Protein AF-A0A2V9P9W9-F1 (afdb_monomer_lite)

Sequence (78 aa):
MMHNKKTEAGRAERLNLLRNVFPDIQRHLLNRPSGVGHDDLLDAASAAWTAVRLHKGNALHVCNPERDEKGLAVTIWY

Foldseek 3Di:
DPDDCPDPVVLVVLVVVLCVVVVCLVVCLVVPDPPDDSVNSSVVSVVVVQVVCVVVVNKDWPDDWDADPVRDTDTDID

Radius of gyration: 14.9 Å; chains: 1; bounding box: 38×27×37 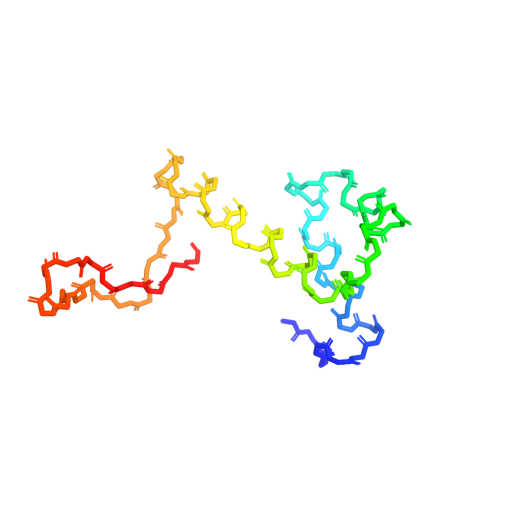Å

pLDDT: mean 92.59, std 4.08, range [68.44, 96.56]

Structure (mmCIF, N/CA/C/O backbone):
data_AF-A0A2V9P9W9-F1
#
_entry.id   AF-A0A2V9P9W9-F1
#
loop_
_atom_site.group_PDB
_atom_site.id
_atom_site.type_symbol
_atom_site.label_atom_id
_atom_site.label_alt_id
_atom_site.label_comp_id
_atom_site.label_asym_id
_atom_site.label_entity_id
_atom_site.label_seq_id
_atom_site.pdbx_PDB_ins_code
_atom_site.Cartn_x
_atom_site.Cartn_y
_atom_site.Cartn_z
_atom_site.occupancy
_atom_site.B_iso_or_equiv
_atom_site.auth_seq_id
_atom_site.auth_comp_id
_atom_site.auth_asym_id
_atom_site.auth_atom_id
_atom_site.pdbx_PDB_model_num
ATOM 1 N N . MET A 1 1 ? 12.191 4.209 5.565 1.00 68.44 1 MET A N 1
ATOM 2 C CA . MET A 1 1 ? 12.778 4.166 4.208 1.00 68.44 1 MET A CA 1
ATOM 3 C C . MET A 1 1 ? 14.020 5.024 4.244 1.00 68.44 1 MET A C 1
ATOM 5 O O . MET A 1 1 ? 13.943 6.116 4.797 1.00 68.44 1 MET A O 1
ATOM 9 N N . MET A 1 2 ? 15.144 4.508 3.757 1.00 82.62 2 MET A N 1
ATOM 10 C CA . MET A 1 2 ? 16.437 5.201 3.793 1.00 82.62 2 MET A CA 1
ATOM 11 C C . MET A 1 2 ? 16.646 6.036 2.522 1.00 82.62 2 MET A C 1
ATOM 13 O O . MET A 1 2 ? 17.364 7.031 2.555 1.00 82.62 2 MET A O 1
ATOM 17 N N . HIS A 1 3 ? 15.949 5.700 1.431 1.00 88.25 3 HIS A N 1
ATOM 18 C CA . HIS A 1 3 ? 15.991 6.442 0.173 1.00 88.25 3 HIS A CA 1
ATOM 19 C C . HIS A 1 3 ? 14.664 7.157 -0.129 1.00 88.25 3 HIS A C 1
ATOM 21 O O . HIS A 1 3 ? 13.580 6.731 0.277 1.00 88.25 3 HIS A O 1
ATOM 27 N N . ASN A 1 4 ? 14.735 8.263 -0.878 1.00 88.88 4 ASN A N 1
ATOM 28 C CA . ASN A 1 4 ? 13.550 8.991 -1.335 1.00 88.88 4 ASN A CA 1
ATOM 29 C C . ASN A 1 4 ? 12.698 8.109 -2.265 1.00 88.88 4 ASN A C 1
ATOM 31 O O . ASN A 1 4 ? 13.223 7.481 -3.178 1.00 88.88 4 ASN A O 1
ATOM 35 N N . LYS A 1 5 ? 11.370 8.115 -2.084 1.00 80.69 5 LYS A N 1
ATOM 36 C CA . LYS A 1 5 ? 10.439 7.287 -2.870 1.00 80.69 5 LYS A CA 1
ATOM 37 C C . LYS A 1 5 ? 10.507 7.503 -4.387 1.00 80.69 5 LYS A C 1
ATOM 39 O O . LYS A 1 5 ? 10.146 6.600 -5.126 1.00 80.69 5 LYS A O 1
ATOM 44 N N . LYS A 1 6 ? 10.954 8.681 -4.841 1.00 83.69 6 LYS A N 1
ATOM 45 C CA . LYS A 1 6 ? 11.082 9.016 -6.268 1.00 83.69 6 LYS A CA 1
ATOM 46 C C . LYS A 1 6 ? 12.351 8.452 -6.916 1.00 83.69 6 LYS A C 1
ATOM 48 O O . LYS A 1 6 ? 12.514 8.593 -8.123 1.00 83.69 6 LYS A O 1
ATOM 53 N N . THR A 1 7 ? 13.264 7.861 -6.142 1.00 89.44 7 THR A N 1
ATOM 54 C CA . THR A 1 7 ? 14.481 7.245 -6.682 1.00 89.44 7 THR A CA 1
ATOM 55 C C . THR A 1 7 ? 14.276 5.756 -6.921 1.00 89.44 7 THR A C 1
ATOM 57 O O . THR A 1 7 ? 13.456 5.102 -6.275 1.00 89.44 7 THR A O 1
ATOM 60 N N . GLU A 1 8 ? 15.070 5.196 -7.830 1.00 88.50 8 GLU A N 1
ATOM 61 C CA . GLU A 1 8 ? 15.095 3.754 -8.076 1.00 88.50 8 GLU A CA 1
ATOM 62 C C . GLU A 1 8 ? 15.421 2.962 -6.801 1.00 88.50 8 GLU A C 1
ATOM 64 O O . GLU A 1 8 ? 14.762 1.965 -6.509 1.00 88.50 8 GLU A O 1
ATOM 69 N N . ALA A 1 9 ? 16.356 3.461 -5.985 1.00 90.56 9 ALA A N 1
ATOM 70 C CA . ALA A 1 9 ? 16.689 2.867 -4.695 1.00 90.56 9 ALA A CA 1
ATOM 71 C C . ALA A 1 9 ? 15.489 2.861 -3.730 1.00 90.56 9 ALA A C 1
ATOM 73 O O . ALA A 1 9 ? 15.170 1.820 -3.160 1.00 90.56 9 ALA A O 1
ATOM 74 N N . GLY A 1 10 ? 14.759 3.977 -3.596 1.00 90.88 10 GLY A N 1
ATOM 75 C CA . GLY A 1 10 ? 13.560 4.031 -2.748 1.00 90.88 10 GLY A CA 1
ATOM 76 C C . GLY A 1 10 ? 12.452 3.102 -3.240 1.00 90.88 10 GLY A C 1
ATOM 77 O O . GLY A 1 10 ? 11.756 2.465 -2.448 1.00 90.88 10 GLY A O 1
ATOM 78 N N . ARG A 1 11 ? 12.326 2.946 -4.559 1.00 89.94 11 ARG A N 1
ATOM 79 C CA . ARG A 1 11 ? 11.412 1.974 -5.154 1.00 89.94 11 ARG A CA 1
ATOM 80 C C . ARG A 1 11 ? 11.820 0.530 -4.840 1.00 89.94 11 ARG A C 1
ATOM 82 O O . ARG A 1 11 ? 10.957 -0.278 -4.494 1.00 89.94 11 ARG A O 1
ATOM 89 N N . ALA A 1 12 ? 13.109 0.208 -4.930 1.00 91.19 12 ALA A N 1
ATOM 90 C CA . ALA A 1 12 ? 13.635 -1.111 -4.590 1.00 91.19 12 ALA A CA 1
ATOM 91 C C . ALA A 1 12 ? 13.409 -1.455 -3.107 1.00 91.19 12 ALA A C 1
ATOM 93 O O . ALA A 1 12 ? 13.014 -2.580 -2.801 1.00 91.19 12 ALA A O 1
ATOM 94 N N . GLU A 1 13 ? 13.562 -0.488 -2.195 1.00 93.75 13 GLU A N 1
ATOM 95 C CA . GLU A 1 13 ? 13.263 -0.675 -0.767 1.00 93.75 13 GLU A CA 1
ATOM 96 C C . GLU A 1 13 ? 11.796 -1.033 -0.522 1.00 93.75 13 GLU A C 1
ATOM 98 O O . GLU A 1 13 ? 11.497 -2.009 0.169 1.00 93.75 13 GLU A O 1
ATOM 103 N N . ARG A 1 14 ? 10.869 -0.266 -1.113 1.00 93.25 14 ARG A N 1
ATOM 104 C CA . ARG A 1 14 ? 9.422 -0.518 -1.000 1.00 93.25 14 ARG A CA 1
ATOM 105 C C . ARG A 1 14 ? 9.059 -1.895 -1.531 1.00 93.25 14 ARG A C 1
ATOM 107 O O . ARG A 1 14 ? 8.312 -2.629 -0.891 1.00 93.25 14 ARG A O 1
ATOM 114 N N . LEU A 1 15 ? 9.619 -2.256 -2.679 1.00 93.44 15 LEU A N 1
ATOM 115 C CA . LEU A 1 15 ? 9.406 -3.558 -3.285 1.00 93.44 15 LEU A CA 1
ATOM 116 C C . LEU A 1 15 ? 9.934 -4.691 -2.394 1.00 93.44 15 LEU A C 1
ATOM 118 O O . LEU A 1 15 ? 9.230 -5.675 -2.193 1.00 93.44 15 LEU A O 1
ATOM 122 N N . ASN A 1 16 ? 11.140 -4.552 -1.835 1.00 93.81 16 ASN A N 1
ATOM 123 C CA . ASN A 1 16 ? 11.718 -5.554 -0.940 1.00 93.81 16 ASN A CA 1
ATOM 124 C C . ASN A 1 16 ? 10.863 -5.756 0.317 1.00 93.81 16 ASN A C 1
ATOM 126 O O . ASN A 1 16 ? 10.641 -6.884 0.745 1.00 93.81 16 ASN A O 1
ATOM 130 N N . LEU A 1 17 ? 10.331 -4.667 0.870 1.00 93.94 17 LEU A N 1
ATOM 131 C CA . LEU A 1 17 ? 9.437 -4.716 2.018 1.00 93.94 17 LEU A CA 1
ATOM 132 C C . LEU A 1 17 ? 8.121 -5.432 1.680 1.00 93.94 17 LEU A C 1
ATOM 134 O O . LEU A 1 17 ? 7.685 -6.308 2.426 1.00 93.94 17 LEU A O 1
ATOM 138 N N . LEU A 1 18 ? 7.520 -5.102 0.535 1.00 95.00 18 LEU A N 1
ATOM 139 C CA . LEU A 1 18 ? 6.253 -5.686 0.099 1.00 95.00 18 LEU A CA 1
ATOM 140 C C . LEU A 1 18 ? 6.369 -7.161 -0.309 1.00 95.00 18 LEU A C 1
ATOM 142 O O . LEU A 1 18 ? 5.394 -7.889 -0.147 1.00 95.00 18 LEU A O 1
ATOM 146 N N . ARG A 1 19 ? 7.534 -7.639 -0.769 1.00 96.00 19 ARG A N 1
ATOM 147 C CA . ARG A 1 19 ? 7.753 -9.066 -1.100 1.00 96.00 19 ARG A CA 1
ATOM 148 C C . ARG A 1 19 ? 7.487 -10.012 0.071 1.00 96.00 19 ARG A C 1
ATOM 150 O O . ARG A 1 19 ? 7.052 -11.133 -0.158 1.00 96.00 19 ARG A O 1
ATOM 157 N N . ASN A 1 20 ? 7.701 -9.562 1.308 1.00 94.81 20 ASN A N 1
ATOM 158 C CA . ASN A 1 20 ? 7.430 -10.373 2.502 1.00 94.81 20 ASN A CA 1
ATOM 159 C C . ASN A 1 20 ? 5.932 -10.655 2.705 1.00 94.81 20 ASN A C 1
ATOM 161 O O . ASN A 1 20 ? 5.567 -11.579 3.425 1.00 94.81 20 ASN A O 1
ATOM 165 N N . VAL A 1 21 ? 5.067 -9.843 2.092 1.00 94.81 21 VAL A N 1
ATOM 166 C CA . VAL A 1 21 ? 3.603 -9.949 2.180 1.00 94.81 21 VAL A CA 1
ATOM 167 C C . VAL A 1 21 ? 3.019 -10.478 0.873 1.00 94.81 21 VAL A C 1
ATOM 169 O O . VAL A 1 21 ? 2.114 -11.306 0.889 1.00 94.81 21 VAL A O 1
ATOM 172 N N . PHE A 1 22 ? 3.560 -10.018 -0.256 1.00 96.12 22 PHE A N 1
ATOM 173 C CA . PHE A 1 22 ? 3.160 -10.379 -1.610 1.00 96.12 22 PHE A CA 1
ATOM 174 C C . PHE A 1 22 ? 4.385 -10.889 -2.384 1.00 96.12 22 PHE A C 1
ATOM 176 O O . PHE A 1 22 ? 5.030 -10.108 -3.091 1.00 96.12 22 PHE A O 1
ATOM 183 N N . PRO A 1 23 ? 4.729 -12.185 -2.275 1.00 95.88 23 PRO A N 1
ATOM 184 C CA . PRO A 1 23 ? 5.928 -12.744 -2.908 1.00 95.88 23 PRO A CA 1
ATOM 185 C C . PRO A 1 23 ? 5.993 -12.505 -4.425 1.00 95.88 23 PRO A C 1
ATOM 187 O O . PRO A 1 23 ? 7.060 -12.232 -4.972 1.00 95.88 23 PRO A O 1
ATOM 190 N N . ASP A 1 24 ? 4.834 -12.493 -5.089 1.00 95.38 24 ASP A N 1
ATOM 191 C CA . ASP A 1 24 ? 4.704 -12.308 -6.537 1.00 95.38 24 ASP A CA 1
ATOM 192 C C . ASP A 1 24 ? 4.657 -10.838 -6.992 1.00 95.38 24 ASP A C 1
ATOM 194 O O . ASP A 1 24 ? 4.423 -10.551 -8.169 1.00 95.38 24 ASP A O 1
ATOM 198 N N . ILE A 1 25 ? 4.906 -9.864 -6.109 1.00 95.19 25 ILE A N 1
ATOM 199 C CA . ILE A 1 25 ? 4.783 -8.438 -6.456 1.00 95.19 25 ILE A CA 1
ATOM 200 C C . ILE A 1 25 ? 5.680 -8.012 -7.627 1.00 95.19 25 ILE A C 1
ATOM 202 O O . ILE A 1 25 ? 5.290 -7.164 -8.430 1.00 95.19 25 ILE A O 1
ATOM 206 N N . GLN A 1 26 ? 6.846 -8.646 -7.794 1.00 92.75 26 GLN A N 1
ATOM 207 C CA . GLN A 1 26 ? 7.712 -8.409 -8.953 1.00 92.75 26 GLN A CA 1
ATOM 208 C C . GLN A 1 26 ? 7.016 -8.800 -10.262 1.00 92.75 26 GLN A C 1
ATOM 210 O O . GLN A 1 26 ? 7.097 -8.069 -11.249 1.00 92.75 26 GLN A O 1
ATOM 215 N N . ARG A 1 27 ? 6.302 -9.931 -10.275 1.00 94.75 27 ARG A N 1
ATOM 216 C CA . ARG A 1 27 ? 5.547 -10.387 -11.445 1.00 94.75 27 ARG A CA 1
ATOM 217 C C . ARG A 1 27 ? 4.434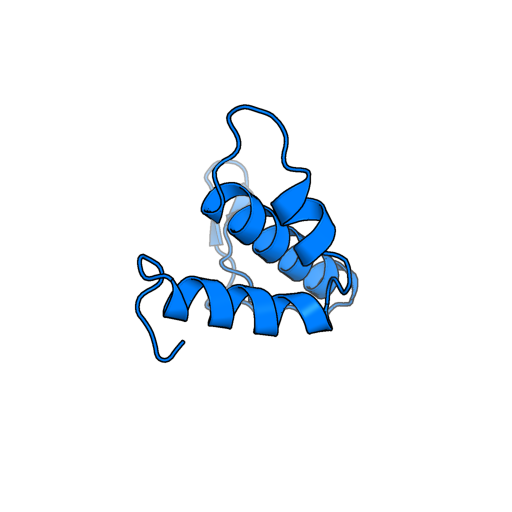 -9.400 -11.782 1.00 94.75 27 ARG A C 1
ATOM 219 O O . ARG A 1 27 ? 4.254 -9.088 -12.956 1.00 94.75 27 ARG A O 1
ATOM 226 N N . HIS A 1 28 ? 3.720 -8.886 -10.784 1.00 93.31 28 HIS A N 1
ATOM 227 C CA . HIS A 1 28 ? 2.676 -7.880 -10.999 1.00 93.31 28 HIS A CA 1
ATOM 228 C C . HIS A 1 28 ? 3.245 -6.562 -11.535 1.00 93.31 28 HIS A C 1
ATOM 230 O O . HIS A 1 28 ? 2.658 -5.958 -12.426 1.00 93.31 28 HIS A O 1
ATOM 236 N N . LEU A 1 29 ? 4.422 -6.151 -11.061 1.00 91.50 29 LEU A N 1
ATOM 237 C CA . LEU A 1 29 ? 5.111 -4.948 -11.528 1.00 91.50 29 LEU A CA 1
ATOM 238 C C . LEU A 1 29 ? 5.533 -5.033 -13.004 1.00 91.50 29 LEU A C 1
ATOM 240 O O . LEU A 1 29 ? 5.434 -4.039 -13.732 1.00 91.50 29 LEU A O 1
ATOM 244 N N . LEU A 1 30 ? 5.999 -6.213 -13.428 1.00 92.56 30 LEU A N 1
ATOM 245 C CA . LEU A 1 30 ? 6.388 -6.506 -14.811 1.00 92.56 30 LEU A CA 1
ATOM 246 C C . LEU A 1 30 ? 5.178 -6.624 -15.747 1.00 92.56 30 LEU A C 1
ATOM 248 O O . LEU A 1 30 ? 5.262 -6.204 -16.894 1.00 92.56 30 LEU A O 1
ATOM 252 N N . ASN A 1 31 ? 4.057 -7.150 -15.250 1.00 94.94 31 ASN A N 1
ATOM 253 C CA . ASN A 1 31 ? 2.832 -7.386 -16.024 1.00 94.94 31 ASN A CA 1
ATOM 254 C C . ASN A 1 31 ? 1.725 -6.374 -15.699 1.00 94.94 31 ASN A C 1
ATOM 256 O O . ASN A 1 31 ? 0.540 -6.712 -15.725 1.00 94.94 31 ASN A O 1
ATOM 260 N N . ARG A 1 32 ? 2.097 -5.150 -15.320 1.00 93.75 32 ARG A N 1
ATOM 261 C CA . ARG A 1 32 ? 1.113 -4.139 -14.932 1.00 93.75 32 ARG A CA 1
ATOM 262 C C . ARG A 1 32 ? 0.211 -3.763 -16.118 1.00 93.75 32 ARG A C 1
ATOM 264 O O . ARG A 1 32 ? 0.696 -3.736 -17.252 1.00 93.75 32 ARG A O 1
ATOM 271 N N . PRO A 1 33 ? -1.069 -3.433 -15.877 1.00 93.56 33 PRO A N 1
ATOM 272 C CA . PRO A 1 33 ? -1.951 -2.952 -16.932 1.00 93.56 33 PRO A CA 1
ATOM 273 C C . PRO A 1 33 ? -1.409 -1.686 -17.606 1.00 93.56 33 PRO A C 1
ATOM 275 O O . PRO A 1 33 ? -0.682 -0.896 -16.996 1.00 93.56 33 PRO A O 1
ATOM 278 N N . SER A 1 34 ? -1.798 -1.469 -18.864 1.00 94.44 34 SER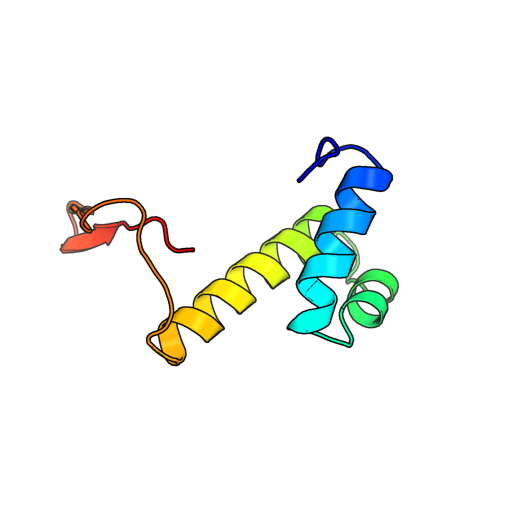 A N 1
ATOM 279 C CA . SER A 1 34 ? -1.479 -0.224 -19.568 1.00 94.44 34 SER A CA 1
ATOM 280 C C . SER A 1 34 ? -2.029 0.985 -18.804 1.00 94.44 34 SER A C 1
ATOM 282 O O . SER A 1 34 ? -3.140 0.937 -18.278 1.00 94.44 34 SER A O 1
ATOM 284 N N . GLY A 1 35 ? -1.242 2.058 -18.725 1.00 93.75 35 GLY A N 1
ATOM 285 C CA . GLY A 1 35 ? -1.597 3.274 -17.985 1.00 93.75 35 GLY A CA 1
ATOM 286 C C . GLY A 1 35 ? -1.340 3.219 -16.476 1.00 93.75 35 GLY A C 1
ATOM 287 O O . GLY A 1 35 ? -1.434 4.254 -15.828 1.00 93.75 35 GLY A O 1
ATOM 288 N N . VAL A 1 36 ? -0.960 2.065 -15.914 1.00 93.75 36 VAL A N 1
ATOM 289 C CA . VAL A 1 36 ? -0.604 1.950 -14.492 1.00 93.75 36 VAL A CA 1
ATOM 290 C C . VAL A 1 36 ? 0.866 2.317 -14.297 1.00 93.75 36 VAL A C 1
ATOM 292 O O . VAL A 1 36 ? 1.769 1.724 -14.900 1.00 93.75 36 VAL A O 1
ATOM 295 N N . GLY A 1 37 ? 1.121 3.310 -13.450 1.00 91.81 37 GLY A N 1
ATOM 296 C CA . GLY A 1 37 ? 2.450 3.681 -13.001 1.00 91.81 37 GLY A CA 1
ATOM 297 C C . GLY A 1 37 ? 3.030 2.647 -12.039 1.00 91.81 37 GLY A C 1
ATOM 298 O O . GLY A 1 37 ? 2.335 1.845 -11.419 1.00 91.81 37 GLY A O 1
ATOM 299 N N . HIS A 1 38 ? 4.350 2.659 -11.888 1.00 90.81 38 HIS A N 1
ATOM 300 C CA . HIS A 1 38 ? 4.998 1.787 -10.910 1.00 90.81 38 HIS A CA 1
ATOM 301 C C . HIS A 1 38 ? 4.573 2.112 -9.473 1.00 90.81 38 HIS A C 1
ATOM 303 O O . HIS A 1 38 ? 4.389 1.193 -8.679 1.00 90.81 38 HIS A O 1
ATOM 309 N N . ASP A 1 39 ? 4.415 3.399 -9.159 1.00 90.44 39 ASP A N 1
ATOM 310 C CA . ASP A 1 39 ? 3.983 3.848 -7.837 1.00 90.44 39 ASP A CA 1
ATOM 311 C C . ASP A 1 39 ? 2.529 3.472 -7.560 1.00 90.44 39 ASP A C 1
ATOM 313 O O . ASP A 1 39 ? 2.258 2.993 -6.466 1.00 90.44 39 ASP A O 1
ATOM 317 N N . ASP A 1 40 ? 1.640 3.551 -8.554 1.00 93.44 40 ASP A N 1
ATOM 318 C CA . ASP A 1 40 ? 0.233 3.150 -8.407 1.00 93.44 40 ASP A CA 1
ATOM 319 C C . ASP A 1 40 ? 0.110 1.691 -7.945 1.00 93.44 40 ASP A C 1
ATOM 321 O O . ASP A 1 40 ? -0.668 1.367 -7.047 1.00 93.44 40 ASP A O 1
ATOM 325 N N . LEU A 1 41 ? 0.932 0.798 -8.511 1.00 94.50 41 LEU A N 1
ATOM 326 C CA . LEU A 1 41 ? 0.963 -0.608 -8.107 1.00 94.50 41 LEU A CA 1
ATOM 327 C C . LEU A 1 41 ? 1.509 -0.789 -6.686 1.00 94.50 41 LEU A C 1
ATOM 329 O O . LEU A 1 41 ? 0.992 -1.608 -5.925 1.00 94.50 41 LEU A O 1
ATOM 333 N N . LEU A 1 42 ? 2.551 -0.040 -6.314 1.00 93.06 42 LEU A N 1
ATOM 334 C CA . LEU A 1 42 ? 3.117 -0.100 -4.965 1.00 93.06 42 LEU A CA 1
ATOM 335 C C . LEU A 1 42 ? 2.155 0.479 -3.920 1.00 93.06 42 LEU A C 1
ATOM 337 O O . LEU A 1 42 ? 2.080 -0.044 -2.806 1.00 93.06 42 LEU A O 1
ATOM 341 N N . ASP A 1 43 ? 1.412 1.526 -4.266 1.00 92.56 43 ASP A N 1
ATOM 342 C CA . ASP A 1 43 ? 0.402 2.149 -3.414 1.00 92.56 43 ASP A CA 1
ATOM 343 C C . ASP A 1 43 ? -0.796 1.208 -3.231 1.00 92.56 43 ASP A C 1
ATOM 345 O O . ASP A 1 43 ? -1.215 0.967 -2.097 1.00 92.56 43 ASP A O 1
ATOM 349 N N . ALA A 1 44 ? -1.260 0.561 -4.306 1.00 95.19 44 ALA A N 1
ATOM 350 C CA . ALA A 1 44 ? -2.289 -0.477 -4.240 1.00 95.19 44 ALA A CA 1
ATOM 351 C C . ALA A 1 44 ? -1.860 -1.670 -3.368 1.00 95.19 44 ALA A C 1
ATOM 353 O O . ALA A 1 44 ? -2.626 -2.123 -2.517 1.00 95.19 44 ALA A O 1
ATOM 354 N N . ALA A 1 45 ? -0.621 -2.150 -3.518 1.00 95.69 45 ALA A N 1
ATOM 355 C CA . ALA A 1 45 ? -0.082 -3.209 -2.667 1.00 95.69 45 ALA A CA 1
ATOM 356 C C . ALA A 1 45 ? -0.005 -2.771 -1.194 1.00 95.69 45 ALA A C 1
ATOM 358 O O . ALA A 1 45 ? -0.344 -3.537 -0.295 1.00 95.69 45 ALA A O 1
ATOM 359 N N . SER A 1 46 ? 0.383 -1.522 -0.932 1.00 94.31 46 SER A N 1
ATOM 360 C CA . SER A 1 46 ? 0.441 -0.976 0.430 1.00 94.31 46 SER A CA 1
ATOM 361 C C . SER A 1 46 ? -0.957 -0.907 1.061 1.00 94.31 46 SER A C 1
ATOM 363 O O . SER A 1 46 ? -1.137 -1.343 2.198 1.00 94.31 46 SER A O 1
ATOM 365 N N . ALA A 1 47 ? -1.963 -0.453 0.307 1.00 95.06 47 ALA A N 1
ATOM 366 C CA . ALA A 1 47 ? -3.360 -0.441 0.740 1.00 95.06 47 ALA A CA 1
ATOM 367 C C . ALA A 1 47 ? -3.898 -1.860 1.003 1.00 95.06 47 ALA A C 1
ATOM 369 O O . ALA A 1 47 ? -4.532 -2.103 2.032 1.00 95.06 47 ALA A O 1
ATOM 370 N N . ALA A 1 48 ? -3.592 -2.818 0.122 1.00 96.06 48 ALA A N 1
ATOM 371 C CA . ALA A 1 48 ? -3.965 -4.219 0.304 1.00 96.06 48 ALA A CA 1
ATOM 372 C C . ALA A 1 48 ? -3.324 -4.824 1.562 1.00 96.06 48 ALA A C 1
ATOM 374 O O . ALA A 1 48 ? -3.981 -5.557 2.300 1.00 96.06 48 ALA A O 1
ATOM 375 N N . TRP A 1 49 ? -2.065 -4.493 1.858 1.00 95.94 49 TRP A N 1
ATOM 376 C CA . TRP A 1 49 ? -1.420 -4.953 3.087 1.00 95.94 49 TRP A CA 1
ATOM 377 C C . TRP A 1 49 ? -2.095 -4.385 4.339 1.00 95.94 49 TRP A C 1
ATOM 379 O O . TRP A 1 49 ? -2.353 -5.137 5.281 1.00 95.94 49 TRP A O 1
ATOM 389 N N . THR A 1 50 ? -2.455 -3.098 4.337 1.00 94.81 50 THR A N 1
ATOM 390 C CA . THR A 1 50 ? -3.250 -2.498 5.419 1.00 94.81 50 THR A CA 1
ATOM 391 C C . THR A 1 50 ? -4.586 -3.224 5.594 1.00 94.81 50 THR A C 1
ATOM 393 O O . THR A 1 50 ? -4.948 -3.560 6.720 1.00 94.81 50 THR A O 1
ATOM 396 N N . ALA A 1 51 ? -5.282 -3.558 4.502 1.00 94.69 51 ALA A N 1
ATOM 397 C CA . ALA A 1 51 ? -6.520 -4.338 4.559 1.00 94.69 51 ALA A CA 1
ATOM 398 C C . ALA A 1 51 ? -6.304 -5.740 5.163 1.00 94.69 51 ALA A C 1
ATOM 400 O O . ALA A 1 51 ? -7.090 -6.179 6.002 1.00 94.69 51 ALA A O 1
ATOM 401 N N . VAL A 1 52 ? -5.207 -6.421 4.812 1.00 95.25 52 VAL A N 1
ATOM 402 C CA . VAL A 1 52 ? -4.832 -7.712 5.418 1.00 95.25 52 VAL A CA 1
ATOM 403 C C . VAL A 1 52 ? -4.579 -7.569 6.920 1.00 95.25 52 VAL A C 1
ATOM 405 O O . VAL A 1 52 ? -5.016 -8.424 7.692 1.00 95.25 52 VAL A O 1
ATOM 408 N N . ARG A 1 53 ? -3.890 -6.509 7.362 1.00 95.88 53 ARG A N 1
ATOM 409 C CA . ARG A 1 53 ? -3.666 -6.264 8.796 1.00 95.88 53 ARG A CA 1
ATOM 410 C C . ARG A 1 53 ? -4.967 -5.976 9.536 1.00 95.88 53 ARG A C 1
ATOM 412 O O . ARG A 1 53 ? -5.160 -6.532 10.612 1.00 95.88 53 ARG A O 1
ATOM 419 N N . LEU A 1 54 ? -5.855 -5.170 8.953 1.00 94.38 54 LEU A N 1
ATOM 420 C CA . LEU A 1 54 ? -7.182 -4.884 9.502 1.00 94.38 54 LEU A CA 1
ATOM 421 C C . LEU A 1 54 ? -7.995 -6.165 9.671 1.00 94.38 54 LEU A C 1
ATOM 423 O O . LEU A 1 54 ? -8.503 -6.433 10.754 1.00 94.38 54 LEU A O 1
ATOM 427 N N . HIS A 1 55 ? -8.045 -6.994 8.627 1.00 95.56 55 HIS A N 1
ATOM 428 C CA . HIS A 1 55 ? -8.751 -8.271 8.661 1.00 95.56 55 HIS A CA 1
ATOM 429 C C . HIS A 1 55 ? -8.207 -9.217 9.743 1.00 95.56 55 HIS A C 1
ATOM 431 O O . HIS A 1 55 ? -8.976 -9.917 10.394 1.00 95.56 55 HIS A O 1
ATOM 437 N N . LYS A 1 56 ? -6.888 -9.212 9.970 1.00 96.00 56 LYS A N 1
ATOM 438 C CA . LYS A 1 56 ? -6.231 -10.013 11.015 1.00 96.00 56 LYS A CA 1
ATOM 439 C C . LYS A 1 56 ? -6.309 -9.402 12.420 1.00 96.00 56 LYS A C 1
ATOM 441 O O . LYS A 1 56 ? -5.833 -10.034 13.354 1.00 96.00 56 LYS A O 1
ATOM 446 N N . GLY A 1 57 ? -6.847 -8.190 12.578 1.00 95.38 57 GLY A N 1
ATOM 447 C CA . GLY A 1 57 ? -6.855 -7.472 13.858 1.00 95.38 57 GLY A CA 1
ATOM 448 C C . GLY A 1 57 ? -5.482 -6.950 14.304 1.00 95.38 57 GLY A C 1
ATOM 449 O O . GLY A 1 57 ? -5.308 -6.614 15.469 1.00 95.38 57 GLY A O 1
ATOM 450 N N . ASN A 1 58 ? -4.512 -6.871 13.388 1.00 95.81 58 ASN A N 1
ATOM 451 C CA . ASN A 1 58 ? -3.129 -6.470 13.675 1.00 95.81 58 ASN A CA 1
ATOM 452 C C . ASN A 1 58 ? -2.812 -5.030 13.247 1.00 95.81 58 ASN A C 1
ATOM 454 O O . ASN A 1 58 ? -1.676 -4.585 13.400 1.00 95.81 58 ASN A O 1
ATOM 458 N N . ALA A 1 59 ? -3.764 -4.331 12.626 1.00 94.19 59 ALA A N 1
ATOM 459 C CA . ALA A 1 59 ? -3.556 -2.954 12.196 1.00 94.19 59 ALA A CA 1
ATOM 460 C C . ALA A 1 59 ? -3.591 -2.004 13.393 1.00 94.19 59 ALA A C 1
ATOM 462 O O . ALA A 1 59 ? -4.444 -2.127 14.274 1.00 94.19 59 ALA A O 1
ATOM 463 N N . LEU A 1 60 ? -2.692 -1.026 13.381 1.00 93.25 60 LEU A N 1
ATOM 464 C CA . LEU A 1 60 ? -2.671 0.061 14.352 1.00 93.25 60 LEU A CA 1
ATOM 465 C C . LEU A 1 60 ? -3.135 1.354 13.683 1.00 93.25 60 LEU A C 1
ATOM 467 O O . LEU A 1 60 ? -3.050 1.502 12.463 1.00 93.25 60 LEU A O 1
ATOM 471 N N . HIS A 1 61 ? -3.631 2.292 14.483 1.00 93.38 61 HIS A N 1
ATOM 472 C CA . HIS A 1 61 ? -4.014 3.622 14.023 1.00 93.38 61 HIS A CA 1
ATOM 473 C C . HIS A 1 61 ? -3.114 4.679 14.654 1.00 93.38 61 HIS A C 1
ATOM 475 O O . HIS A 1 61 ? -2.702 4.554 15.805 1.00 93.38 61 HIS A O 1
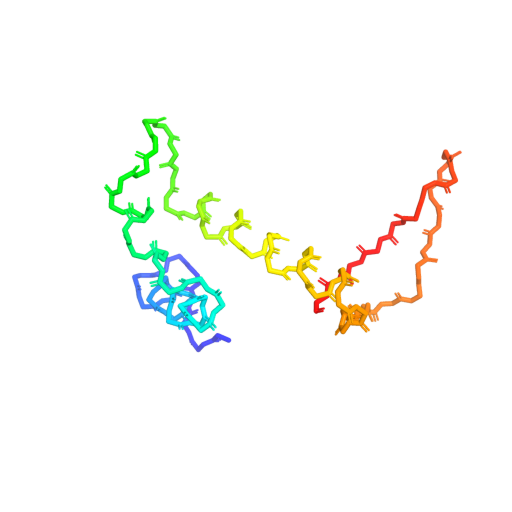ATOM 481 N N . VAL A 1 62 ? -2.793 5.720 13.886 1.00 92.31 62 VAL A N 1
ATOM 482 C CA . VAL A 1 62 ? -1.915 6.810 14.350 1.00 92.31 62 VAL A CA 1
ATOM 483 C C . VAL A 1 62 ? -2.592 7.652 15.435 1.00 92.31 62 VAL A C 1
ATOM 485 O O . VAL A 1 62 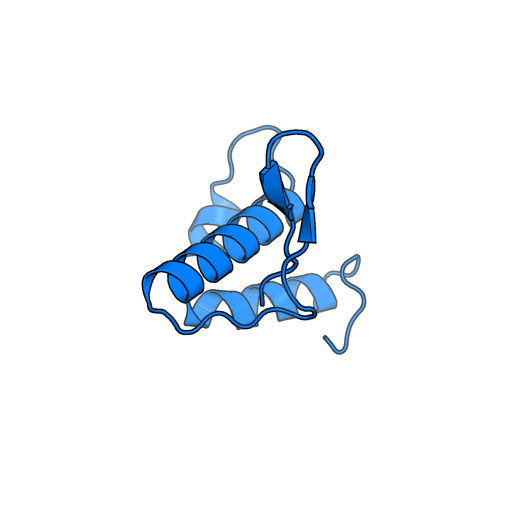? -1.943 8.114 16.370 1.00 92.31 62 VAL A O 1
ATOM 488 N N . CYS A 1 63 ? -3.900 7.845 15.312 1.00 90.38 63 CYS A N 1
ATOM 489 C CA . CYS A 1 63 ? -4.726 8.616 16.227 1.00 90.38 63 CYS A CA 1
ATOM 490 C C . CYS A 1 63 ? -6.074 7.924 16.419 1.00 90.38 63 CYS A C 1
ATOM 492 O O . CYS A 1 63 ? -6.478 7.094 15.598 1.00 90.38 63 CYS A O 1
ATOM 494 N N . ASN A 1 64 ? -6.762 8.280 17.504 1.00 91.19 64 ASN A N 1
ATOM 495 C CA . ASN A 1 64 ? -8.118 7.805 17.739 1.00 91.19 64 ASN A CA 1
ATOM 496 C C . ASN A 1 64 ? -9.001 8.144 16.523 1.00 91.19 64 ASN A C 1
ATOM 498 O O . ASN A 1 64 ? -8.977 9.293 16.079 1.00 91.19 64 ASN A O 1
ATOM 502 N N . PRO A 1 65 ? -9.766 7.176 15.988 1.00 90.25 65 PRO A N 1
ATOM 503 C CA . PRO A 1 65 ? -10.666 7.408 14.866 1.00 90.25 65 PRO A CA 1
ATOM 504 C C . PRO A 1 65 ? -11.644 8.556 15.125 1.00 90.25 65 PRO A C 1
ATOM 506 O O . PRO A 1 65 ? -12.440 8.501 16.064 1.00 90.25 65 PRO A O 1
ATOM 509 N N . GLU A 1 66 ? -11.624 9.559 14.254 1.00 93.50 66 GLU A N 1
ATOM 510 C CA . GLU A 1 66 ? -12.664 10.586 14.196 1.00 93.50 66 GLU A CA 1
ATOM 511 C C . GLU A 1 66 ? -13.804 10.116 13.285 1.00 93.50 66 GLU A C 1
ATOM 513 O O . GLU A 1 66 ? -13.652 9.157 12.523 1.00 93.50 66 GLU A O 1
ATOM 518 N N . ARG A 1 67 ? -14.968 10.767 13.363 1.00 95.06 67 ARG A N 1
ATOM 519 C CA . ARG A 1 67 ? -16.088 10.511 12.449 1.00 95.06 67 ARG A CA 1
ATOM 520 C C . ARG A 1 67 ? -16.365 11.740 11.599 1.00 95.06 67 ARG A C 1
ATOM 522 O O . ARG A 1 67 ? -16.376 12.848 12.125 1.00 95.06 67 ARG A O 1
ATOM 529 N N . ASP A 1 68 ? -16.595 11.528 10.308 1.00 94.69 68 ASP A N 1
ATOM 530 C CA . ASP A 1 68 ? -17.015 12.591 9.396 1.00 94.69 68 ASP A CA 1
ATOM 531 C C . ASP A 1 68 ? -18.495 12.977 9.595 1.00 94.69 68 ASP A C 1
ATOM 533 O O . ASP A 1 68 ? -19.218 12.395 10.408 1.00 94.69 68 ASP A O 1
ATOM 537 N N . GLU A 1 69 ? -18.969 13.949 8.812 1.00 96.56 69 GLU A N 1
ATOM 538 C CA . GLU A 1 69 ? -20.356 14.443 8.833 1.00 96.56 69 GLU A CA 1
ATOM 539 C C . GLU A 1 69 ? -21.405 13.364 8.508 1.00 96.56 69 GLU A C 1
ATOM 541 O O . GLU A 1 69 ? -22.585 13.519 8.819 1.00 96.56 69 GLU A O 1
ATOM 546 N N . LYS A 1 70 ? -20.987 12.255 7.888 1.00 95.69 70 LYS A N 1
ATOM 547 C CA . LYS A 1 70 ? -21.833 11.104 7.547 1.00 95.69 70 LYS A CA 1
ATOM 548 C C . LYS A 1 70 ? -21.727 9.987 8.589 1.00 95.69 70 LYS A C 1
ATOM 550 O O . LYS A 1 70 ? -22.342 8.935 8.424 1.00 95.69 70 LYS A O 1
ATOM 555 N N . GLY A 1 71 ? -20.953 10.197 9.653 1.00 94.38 71 GLY A N 1
ATOM 556 C CA . GLY A 1 71 ? -20.704 9.225 10.708 1.00 94.38 71 GLY A CA 1
ATOM 557 C C . GLY A 1 71 ? -19.693 8.138 10.333 1.00 94.38 71 GLY A C 1
ATOM 558 O O . GLY A 1 71 ? -19.572 7.164 11.081 1.00 94.38 71 GLY A O 1
ATOM 559 N N . LEU A 1 72 ? -18.964 8.261 9.219 1.00 91.56 72 LEU A N 1
ATOM 560 C CA . LEU A 1 72 ? -17.938 7.299 8.808 1.00 91.56 72 LEU A CA 1
ATOM 561 C C . LEU A 1 72 ? -16.637 7.544 9.567 1.00 91.56 72 LEU A C 1
ATOM 563 O O . LEU A 1 72 ? -16.223 8.684 9.754 1.00 91.56 72 LEU A O 1
ATOM 567 N N . ALA A 1 73 ? -15.983 6.464 9.998 1.00 91.62 73 ALA A N 1
ATOM 568 C CA . ALA A 1 73 ? -14.697 6.564 10.674 1.00 91.62 73 ALA A CA 1
ATOM 569 C C . ALA A 1 73 ? -13.603 7.014 9.693 1.00 91.62 73 ALA A C 1
ATOM 571 O O . ALA A 1 73 ? -13.366 6.360 8.675 1.00 91.62 73 ALA A O 1
ATOM 572 N N . VAL A 1 74 ? -12.913 8.099 10.032 1.00 92.44 74 VAL A N 1
ATOM 573 C CA . VAL A 1 74 ? -11.743 8.609 9.318 1.00 92.44 74 VAL A CA 1
ATOM 574 C C . VAL A 1 74 ? -10.516 8.239 10.139 1.00 92.44 74 VAL A C 1
ATOM 576 O O . VAL A 1 74 ? -10.374 8.628 11.298 1.00 92.44 74 VAL A O 1
ATOM 579 N N . THR A 1 75 ? -9.645 7.397 9.584 1.00 92.12 75 THR A N 1
ATOM 580 C CA . THR A 1 75 ? -8.514 6.834 10.334 1.00 92.12 75 THR A CA 1
ATOM 581 C C . THR A 1 75 ? -7.331 6.563 9.421 1.00 92.12 75 THR A C 1
ATOM 583 O O . THR A 1 75 ? -7.488 6.045 8.316 1.00 92.12 75 THR A O 1
ATOM 586 N N . ILE A 1 76 ? -6.132 6.872 9.914 1.00 91.75 76 ILE A N 1
ATOM 587 C CA . ILE A 1 76 ? -4.869 6.527 9.262 1.0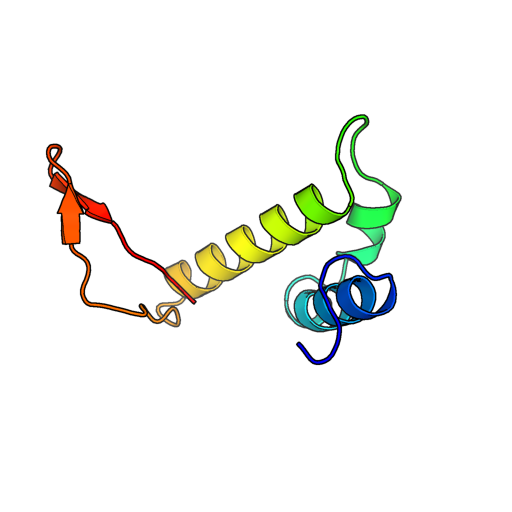0 91.75 76 ILE A CA 1
ATOM 588 C C . ILE A 1 76 ? -4.354 5.224 9.880 1.00 91.75 76 ILE A C 1
ATOM 590 O O . ILE A 1 76 ? -3.925 5.210 11.035 1.00 91.75 76 ILE A O 1
ATOM 594 N N . TRP A 1 77 ? -4.410 4.142 9.102 1.00 91.12 77 TRP A N 1
ATOM 595 C CA . TRP A 1 77 ? -4.010 2.791 9.510 1.00 91.12 77 TRP A CA 1
ATOM 596 C C . TRP A 1 77 ? -2.600 2.427 9.027 1.00 91.12 77 TRP A C 1
ATOM 598 O O . TRP A 1 77 ? -2.234 2.747 7.892 1.00 91.12 77 TRP A O 1
ATOM 608 N N . TYR A 1 78 ? -1.839 1.704 9.855 1.00 86.69 78 TYR A N 1
ATOM 609 C CA . TYR A 1 78 ? -0.511 1.158 9.542 1.00 86.69 78 TYR A CA 1
ATOM 610 C C . TYR A 1 78 ? -0.247 -0.206 10.205 1.00 86.69 78 TYR A C 1
ATOM 612 O O . TYR A 1 78 ? -1.221 -0.879 10.619 1.00 86.69 78 TYR A O 1
#

Secondary structure (DSSP, 8-state):
--S-TTSHHHHHHHHHHHHTT-TTHHHHHHTPPTT--HHHHHHHHHHHHHHHHHHTT---BSSPPEE-TTS-EE--B-